Protein AF-A0A2K9Z7B0-F1 (afdb_monomer_lite)

Sequence (30 aa):
MAGYLKSAMRKLDSVNRMQAVARAFRYRLL

Organism: Rhizobium leguminosarum (NCBI:txid384)

Foldseek 3Di:
DCPVQVVLCVVLVHPDSVSSVVSCVVVVVD

Secondary structure (DSSP, 8-state):
-HHHHHHHHHHTT-SSHHHHHHHHHHTT--

pLDDT: mean 74.37, std 7.39, range [53.19, 85.44]

Structure (mmCIF, N/CA/C/O backbone):
data_AF-A0A2K9Z7B0-F1
#
_entry.id   AF-A0A2K9Z7B0-F1
#
loop_
_atom_site.group_PDB
_atom_site.id
_atom_site.type_symbol
_atom_site.label_atom_id
_atom_site.label_alt_id
_atom_site.label_comp_id
_a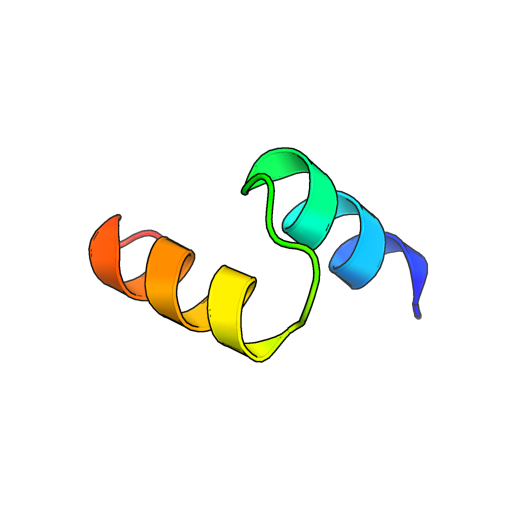tom_site.label_asym_id
_atom_site.label_entity_id
_atom_site.label_seq_id
_atom_site.pdbx_PDB_ins_code
_atom_site.Cartn_x
_atom_site.Cartn_y
_atom_site.Cartn_z
_atom_site.occupancy
_atom_site.B_iso_or_equiv
_atom_site.auth_seq_id
_atom_site.auth_comp_id
_atom_site.auth_asym_id
_atom_site.auth_atom_id
_atom_site.pdbx_PDB_model_num
ATOM 1 N N . MET A 1 1 ? 3.460 -8.689 -10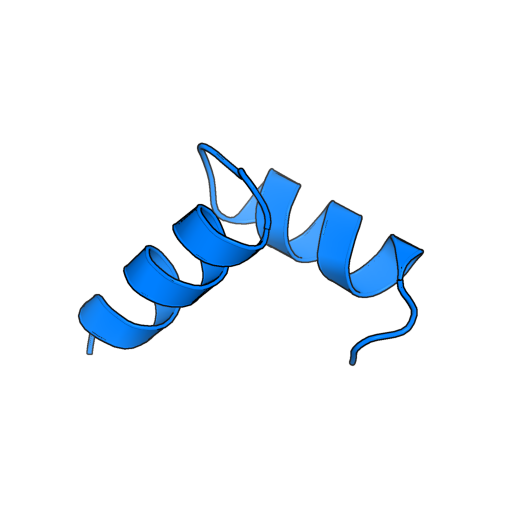.716 1.00 53.19 1 MET A N 1
ATOM 2 C CA . MET A 1 1 ? 3.017 -8.608 -9.301 1.00 53.19 1 MET A CA 1
ATOM 3 C C . MET A 1 1 ? 3.563 -7.405 -8.504 1.00 53.19 1 MET A C 1
ATOM 5 O O . MET A 1 1 ? 2.911 -6.998 -7.555 1.00 53.19 1 MET A O 1
ATOM 9 N N . ALA A 1 2 ? 4.716 -6.801 -8.844 1.00 58.44 2 ALA A N 1
ATOM 10 C CA . ALA A 1 2 ? 5.350 -5.745 -8.024 1.00 58.44 2 ALA A CA 1
ATOM 11 C C . ALA A 1 2 ? 4.784 -4.306 -8.187 1.00 58.44 2 ALA A C 1
ATOM 13 O O . ALA A 1 2 ? 5.126 -3.416 -7.407 1.00 58.44 2 ALA A O 1
ATOM 14 N N . GLY A 1 3 ? 3.920 -4.054 -9.180 1.00 72.06 3 GLY A N 1
ATOM 15 C CA . GLY A 1 3 ? 3.425 -2.704 -9.504 1.00 72.06 3 GLY A CA 1
ATOM 16 C C . GLY A 1 3 ? 2.414 -2.132 -8.503 1.00 72.06 3 GLY A C 1
ATOM 17 O O . GLY A 1 3 ? 2.472 -0.944 -8.180 1.00 72.06 3 GLY A O 1
ATOM 18 N N . TYR A 1 4 ? 1.532 -2.976 -7.959 1.00 76.19 4 TYR A N 1
ATOM 19 C CA . TYR A 1 4 ? 0.527 -2.556 -6.975 1.00 76.19 4 TYR A CA 1
ATOM 20 C C . TYR A 1 4 ? 1.166 -2.154 -5.649 1.00 76.19 4 TYR A C 1
ATOM 22 O O . TYR A 1 4 ? 0.834 -1.105 -5.104 1.00 76.19 4 TYR A O 1
ATOM 30 N N . LEU A 1 5 ? 2.151 -2.926 -5.179 1.00 75.38 5 LEU A N 1
ATOM 31 C CA . LEU A 1 5 ? 2.889 -2.608 -3.959 1.00 75.38 5 LEU A CA 1
ATOM 32 C C . LEU A 1 5 ? 3.675 -1.298 -4.107 1.00 75.38 5 LEU A C 1
ATOM 34 O O . LEU A 1 5 ? 3.604 -0.443 -3.229 1.00 75.38 5 LEU A O 1
ATOM 38 N N . LYS A 1 6 ? 4.371 -1.099 -5.236 1.00 76.62 6 LYS A N 1
ATOM 39 C CA . LYS A 1 6 ? 5.108 0.146 -5.512 1.00 76.62 6 LYS A CA 1
ATOM 40 C C . 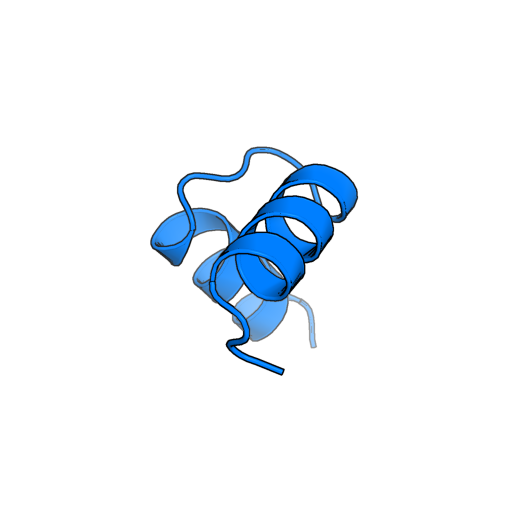LYS A 1 6 ? 4.175 1.357 -5.600 1.00 76.62 6 LYS A C 1
ATOM 42 O O . LYS A 1 6 ?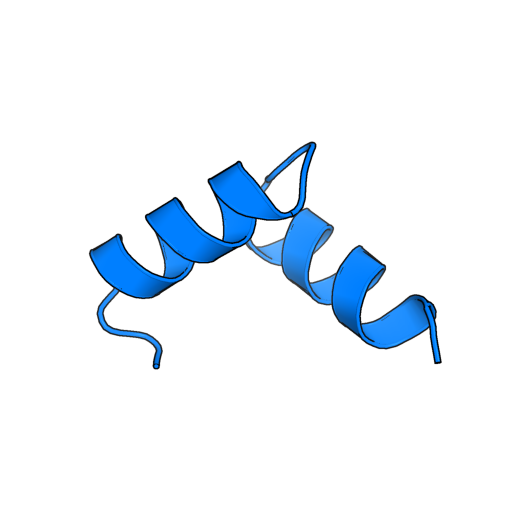 4.492 2.421 -5.075 1.00 76.62 6 LYS A O 1
ATOM 47 N N . SER A 1 7 ? 3.004 1.183 -6.208 1.00 79.12 7 SER A N 1
ATOM 48 C CA . SER A 1 7 ? 1.990 2.237 -6.303 1.00 79.12 7 SER A CA 1
ATOM 49 C C . SER A 1 7 ? 1.366 2.569 -4.946 1.00 79.12 7 SER A C 1
ATOM 51 O O . SER A 1 7 ? 1.179 3.744 -4.641 1.00 79.12 7 SER A O 1
ATOM 53 N N . ALA A 1 8 ? 1.087 1.564 -4.113 1.00 75.88 8 ALA A N 1
ATOM 54 C CA . ALA A 1 8 ? 0.577 1.755 -2.756 1.00 75.88 8 ALA A CA 1
ATOM 55 C C . ALA A 1 8 ? 1.605 2.461 -1.860 1.00 75.88 8 ALA A C 1
ATOM 57 O O . ALA A 1 8 ? 1.266 3.426 -1.183 1.00 75.88 8 ALA A O 1
ATOM 58 N N . MET A 1 9 ? 2.875 2.050 -1.930 1.00 80.88 9 MET A N 1
ATOM 59 C CA . MET A 1 9 ? 3.983 2.712 -1.238 1.00 80.88 9 MET A CA 1
ATOM 60 C C . MET A 1 9 ? 4.102 4.185 -1.644 1.00 80.88 9 MET A C 1
ATOM 62 O O . MET A 1 9 ? 4.193 5.041 -0.773 1.00 80.88 9 MET A O 1
ATOM 66 N N . ARG A 1 10 ? 3.986 4.509 -2.940 1.00 78.31 10 ARG A N 1
ATOM 67 C CA . ARG A 1 10 ? 4.002 5.904 -3.410 1.00 78.31 10 ARG A CA 1
ATOM 68 C C . ARG A 1 10 ? 2.804 6.718 -2.912 1.00 78.31 10 ARG A C 1
ATOM 70 O O . ARG A 1 10 ? 2.981 7.855 -2.504 1.00 78.31 10 ARG A O 1
ATOM 77 N N . LYS A 1 11 ? 1.592 6.152 -2.931 1.00 77.31 11 LYS A N 1
ATOM 78 C CA . LYS A 1 11 ? 0.377 6.832 -2.437 1.00 77.31 11 LYS A CA 1
ATOM 79 C C . LYS A 1 11 ? 0.427 7.109 -0.936 1.00 77.31 11 LYS A C 1
ATOM 81 O O . LYS A 1 11 ? -0.119 8.104 -0.482 1.00 77.31 11 LYS A O 1
ATOM 86 N N . LEU A 1 12 ? 1.082 6.229 -0.186 1.00 69.19 12 LEU A N 1
ATOM 87 C CA . LEU A 1 12 ? 1.279 6.367 1.254 1.00 69.19 12 LEU A CA 1
ATOM 88 C C . LEU A 1 12 ? 2.569 7.127 1.603 1.00 69.19 12 LEU A C 1
ATOM 90 O O . LEU A 1 12 ? 2.929 7.163 2.781 1.00 69.19 12 LEU A O 1
ATOM 94 N N . ASP A 1 13 ? 3.274 7.687 0.610 1.00 74.44 13 ASP A N 1
ATOM 95 C CA . ASP A 1 13 ? 4.584 8.341 0.752 1.00 74.44 13 ASP A CA 1
ATOM 96 C C . ASP A 1 13 ? 5.550 7.515 1.626 1.00 74.44 13 ASP A C 1
ATOM 98 O O . ASP A 1 13 ? 6.101 7.948 2.633 1.00 74.44 13 ASP A O 1
ATOM 102 N N . SER A 1 14 ? 5.632 6.226 1.314 1.00 70.19 14 SER A N 1
ATOM 103 C CA . SER A 1 14 ? 6.355 5.226 2.087 1.00 70.19 14 SER A CA 1
ATOM 104 C C . SER A 1 14 ? 7.481 4.655 1.249 1.00 70.19 14 SER A C 1
ATOM 106 O O . SER A 1 14 ? 7.257 4.091 0.181 1.00 70.19 14 SER A O 1
ATOM 108 N N . VAL A 1 15 ? 8.706 4.761 1.752 1.00 77.31 15 VAL A N 1
ATOM 109 C CA . VAL A 1 15 ? 9.909 4.297 1.042 1.00 77.31 15 VAL A CA 1
ATOM 110 C C . VAL A 1 15 ? 10.133 2.787 1.159 1.00 77.31 15 VAL A C 1
ATOM 112 O O . VAL A 1 15 ? 10.907 2.213 0.399 1.00 77.31 15 VAL A O 1
ATOM 115 N N . ASN A 1 16 ? 9.447 2.120 2.092 1.00 74.19 16 ASN A N 1
ATOM 116 C CA . ASN A 1 16 ? 9.526 0.675 2.274 1.00 74.19 16 ASN A CA 1
ATOM 117 C C . ASN A 1 16 ? 8.172 0.068 2.676 1.00 74.19 16 ASN A C 1
ATOM 119 O O . ASN A 1 16 ? 7.267 0.757 3.157 1.00 74.19 16 ASN A O 1
ATOM 123 N N . ARG A 1 17 ? 8.054 -1.255 2.497 1.00 75.19 17 ARG A N 1
ATOM 124 C CA . ARG A 1 17 ? 6.822 -2.015 2.756 1.00 75.19 17 ARG A CA 1
ATOM 125 C C . ARG A 1 17 ? 6.326 -1.858 4.194 1.00 75.19 17 ARG A C 1
ATOM 127 O O . ARG A 1 17 ? 5.125 -1.750 4.402 1.00 75.19 17 ARG A O 1
ATOM 134 N N . MET A 1 18 ? 7.227 -1.815 5.170 1.00 85.44 18 MET A N 1
ATOM 135 C CA . MET A 1 18 ? 6.872 -1.722 6.586 1.00 85.44 18 MET A CA 1
ATOM 136 C C . MET A 1 18 ? 6.307 -0.344 6.956 1.00 85.44 18 MET A C 1
ATOM 138 O O . MET A 1 18 ? 5.335 -0.275 7.700 1.00 85.44 18 MET A O 1
ATOM 142 N N . GLN A 1 19 ? 6.827 0.742 6.372 1.00 82.50 19 GLN A N 1
ATOM 143 C CA . GLN A 1 19 ? 6.252 2.084 6.526 1.00 82.50 19 GLN A CA 1
ATOM 144 C C . GLN A 1 19 ? 4.861 2.189 5.894 1.00 82.50 19 GLN A C 1
ATOM 146 O O . GLN A 1 19 ? 3.959 2.750 6.512 1.00 82.50 19 GLN A O 1
ATOM 151 N N . ALA A 1 20 ? 4.666 1.599 4.710 1.00 81.19 20 ALA A N 1
ATOM 152 C CA . ALA A 1 20 ? 3.357 1.576 4.060 1.00 81.19 20 ALA A CA 1
ATOM 153 C C . ALA A 1 20 ? 2.329 0.812 4.900 1.00 81.19 20 ALA A C 1
ATOM 155 O O . ALA A 1 20 ? 1.218 1.294 5.093 1.00 81.19 20 ALA A O 1
ATOM 156 N N . VAL A 1 21 ? 2.716 -0.341 5.454 1.00 81.00 21 VAL A N 1
ATOM 157 C CA . VAL A 1 21 ? 1.867 -1.116 6.367 1.00 81.00 21 VAL A CA 1
ATOM 158 C C . VAL A 1 21 ? 1.565 -0.308 7.632 1.00 81.00 21 VAL A C 1
ATOM 160 O O . VAL A 1 21 ? 0.399 -0.138 7.966 1.00 81.00 21 VAL A O 1
ATOM 163 N N . ALA A 1 22 ? 2.570 0.275 8.290 1.00 82.38 22 ALA A N 1
ATOM 164 C CA . ALA A 1 22 ? 2.368 1.080 9.497 1.00 82.38 22 ALA A CA 1
ATOM 165 C C . ALA A 1 22 ? 1.435 2.283 9.261 1.00 82.38 22 ALA A C 1
ATOM 167 O O . ALA A 1 22 ? 0.569 2.569 10.088 1.00 82.38 22 ALA A O 1
ATOM 168 N N . ARG A 1 23 ? 1.564 2.968 8.116 1.00 75.31 23 ARG A N 1
ATOM 169 C CA . ARG A 1 23 ? 0.669 4.070 7.735 1.00 75.31 23 ARG A CA 1
ATOM 170 C C . ARG A 1 23 ? -0.737 3.573 7.401 1.00 75.31 23 ARG A C 1
ATOM 172 O O . ARG A 1 23 ? -1.693 4.165 7.884 1.00 75.31 23 ARG A O 1
ATOM 179 N N . ALA A 1 24 ? -0.884 2.478 6.657 1.00 80.50 24 ALA A N 1
ATOM 180 C CA . ALA A 1 24 ? -2.194 1.889 6.364 1.00 80.50 24 ALA A CA 1
ATOM 181 C C . ALA A 1 24 ? -2.939 1.471 7.646 1.00 80.50 24 ALA A C 1
ATOM 183 O O . ALA A 1 24 ? -4.115 1.796 7.806 1.00 80.50 24 ALA A O 1
ATOM 184 N N . PHE A 1 25 ? -2.231 0.856 8.602 1.00 77.31 25 PHE A N 1
ATOM 185 C CA . PHE A 1 25 ? -2.760 0.556 9.936 1.00 77.31 25 PHE A CA 1
ATOM 186 C C . PHE A 1 25 ? -3.161 1.828 10.695 1.00 77.31 25 PHE A C 1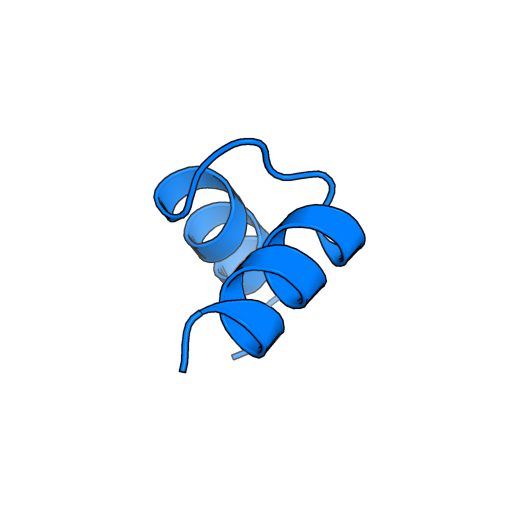
ATOM 188 O O . PHE A 1 25 ? -4.244 1.878 11.276 1.00 77.31 25 PHE A O 1
ATOM 195 N N . ARG A 1 26 ? -2.329 2.880 10.661 1.00 74.06 26 ARG A N 1
ATOM 196 C CA . ARG A 1 26 ? -2.633 4.169 11.306 1.00 74.06 26 ARG A CA 1
ATOM 197 C C . ARG A 1 26 ? -3.882 4.835 10.727 1.00 74.06 26 ARG A C 1
ATOM 199 O O . ARG A 1 26 ? -4.656 5.413 11.482 1.00 74.06 26 ARG A O 1
ATOM 206 N N . TYR A 1 27 ? -4.094 4.738 9.418 1.00 73.56 27 TYR A N 1
ATOM 207 C CA . TYR A 1 27 ? -5.282 5.274 8.751 1.00 73.56 27 TYR A CA 1
ATOM 208 C C . TYR A 1 27 ? -6.509 4.357 8.850 1.00 73.56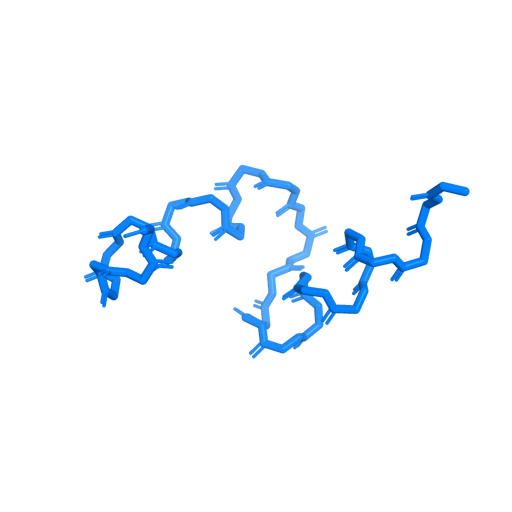 27 TYR A C 1
ATOM 210 O O . TYR A 1 27 ? -7.542 4.699 8.280 1.00 73.56 27 TYR A O 1
ATOM 218 N N . ARG A 1 28 ? -6.423 3.214 9.561 1.00 71.69 28 ARG A N 1
ATOM 219 C CA . ARG A 1 28 ? -7.476 2.177 9.595 1.00 71.69 28 ARG A CA 1
ATOM 220 C C . ARG A 1 28 ? -7.957 1.797 8.184 1.00 71.69 28 ARG A C 1
ATOM 222 O O . ARG A 1 28 ? -9.121 1.485 7.980 1.00 71.69 28 ARG A O 1
ATOM 229 N N . LEU A 1 29 ? -7.054 1.848 7.206 1.00 64.69 29 LEU A N 1
ATOM 230 C CA . LEU A 1 29 ? -7.355 1.641 5.788 1.00 64.69 29 LEU A CA 1
ATOM 231 C C . LEU A 1 29 ? -7.149 0.174 5.369 1.00 64.69 29 LEU A C 1
ATOM 233 O O . LEU A 1 29 ? -6.743 -0.092 4.237 1.00 64.69 29 LEU A O 1
ATOM 237 N N . LEU A 1 30 ? -7.328 -0.749 6.318 1.00 57.50 30 LEU A N 1
ATOM 238 C CA . LEU A 1 30 ? -7.271 -2.193 6.096 1.00 57.50 30 LEU A CA 1
ATOM 239 C C . LEU A 1 30 ? -8.667 -2.740 5.835 1.00 57.50 30 LEU A C 1
ATOM 241 O O . LEU A 1 30 ? -9.585 -2.337 6.582 1.00 57.50 30 LEU A O 1
#

Radius of gyration: 8.55 Å; chains: 1; bounding box: 17×17×21 Å